Protein AF-A0A2A5NQ97-F1 (afdb_monomer_lite)

Sequence (95 aa):
MSQDDFDDAVGAHFDAGCDECVSSRDAYFHELEWRAEGHVALLEQNVKDLRAAVDTHRSALQRLTNPVAIANCAQLLSDTRTQLAIAEVELARFK

Structure (mmCIF, N/CA/C/O backbone):
data_AF-A0A2A5NQ97-F1
#
_entry.id   AF-A0A2A5NQ97-F1
#
loop_
_atom_site.group_PDB
_atom_site.id
_atom_site.type_symbol
_atom_site.label_atom_id
_atom_site.label_alt_id
_atom_site.label_comp_id
_atom_site.label_asym_id
_atom_site.label_entity_id
_atom_site.label_seq_id
_atom_site.pdbx_PDB_ins_code
_atom_site.Cartn_x
_atom_site.Cartn_y
_atom_site.Cartn_z
_atom_site.occupancy
_atom_site.B_iso_or_equiv
_atom_site.auth_seq_id
_atom_site.auth_comp_id
_atom_site.auth_asym_id
_atom_site.auth_atom_id
_atom_site.pdbx_PDB_model_num
ATOM 1 N N . MET A 1 1 ? 2.640 1.496 35.191 1.00 49.38 1 MET A N 1
ATOM 2 C CA . MET A 1 1 ? 1.195 1.295 35.398 1.00 49.38 1 MET A CA 1
ATOM 3 C C . MET A 1 1 ? 0.716 0.497 34.211 1.00 49.38 1 MET A C 1
ATOM 5 O O . MET A 1 1 ? 1.078 0.872 33.098 1.00 49.38 1 MET A O 1
ATOM 9 N N . SER A 1 2 ? 0.076 -0.645 34.443 1.00 65.25 2 SER A N 1
ATOM 10 C CA . SER A 1 2 ? -0.499 -1.448 33.362 1.00 65.25 2 SER A CA 1
ATOM 11 C C . SER A 1 2 ? -1.829 -0.836 32.901 1.00 65.25 2 SER A C 1
ATOM 13 O O . SER A 1 2 ? -2.388 0.004 33.604 1.00 65.25 2 SER A O 1
ATOM 15 N N . GLN A 1 3 ? -2.296 -1.207 31.706 1.00 51.69 3 GLN A N 1
ATOM 16 C CA . GLN A 1 3 ? -3.604 -0.792 31.180 1.00 51.69 3 GLN A CA 1
ATOM 17 C C . GLN A 1 3 ? -4.726 -1.193 32.155 1.00 51.69 3 GLN A C 1
ATOM 19 O O . GLN A 1 3 ? -5.589 -0.381 32.466 1.00 51.69 3 GLN A O 1
ATOM 24 N N . ASP A 1 4 ? -4.613 -2.394 32.727 1.00 62.38 4 ASP A N 1
ATOM 25 C CA . ASP A 1 4 ? -5.570 -2.952 33.682 1.00 62.38 4 ASP A CA 1
ATOM 26 C C . ASP A 1 4 ? -5.631 -2.131 34.985 1.00 62.38 4 ASP A C 1
ATOM 28 O O . ASP A 1 4 ? -6.715 -1.846 35.483 1.00 62.38 4 ASP A O 1
ATOM 32 N N . ASP A 1 5 ? -4.487 -1.647 35.493 1.00 58.97 5 ASP A N 1
ATOM 33 C CA . ASP A 1 5 ? -4.457 -0.783 36.689 1.00 58.97 5 ASP A CA 1
ATOM 34 C C . ASP A 1 5 ? -5.142 0.577 36.450 1.00 58.97 5 ASP A C 1
ATOM 36 O O . ASP A 1 5 ? -5.634 1.210 37.387 1.00 58.97 5 ASP A O 1
ATOM 40 N N . PHE A 1 6 ? -5.121 1.069 35.206 1.00 57.50 6 PHE A N 1
ATOM 41 C CA . PHE A 1 6 ? -5.764 2.328 34.834 1.00 57.50 6 PHE A CA 1
ATOM 42 C C . PHE A 1 6 ? -7.274 2.146 34.667 1.00 57.50 6 PHE A C 1
ATOM 44 O O . PHE A 1 6 ? -8.040 2.953 35.194 1.00 57.50 6 PHE A O 1
ATOM 51 N N . ASP A 1 7 ? -7.697 1.066 34.010 1.00 60.94 7 ASP A N 1
ATOM 52 C CA . ASP A 1 7 ? -9.109 0.739 33.817 1.00 60.94 7 ASP A CA 1
ATOM 53 C C . ASP A 1 7 ? -9.806 0.411 35.150 1.00 60.94 7 ASP A C 1
ATOM 55 O O . ASP A 1 7 ? -10.950 0.819 35.343 1.00 60.94 7 ASP A O 1
ATOM 59 N N . ASP A 1 8 ? -9.109 -0.197 36.118 1.00 66.06 8 ASP A N 1
ATOM 60 C CA . ASP A 1 8 ? -9.626 -0.412 37.480 1.00 66.06 8 ASP A CA 1
ATOM 61 C C . ASP A 1 8 ? -9.753 0.899 38.278 1.00 66.06 8 ASP A C 1
ATOM 63 O O . ASP A 1 8 ? -10.738 1.110 38.992 1.00 66.06 8 ASP A O 1
ATOM 67 N N . ALA A 1 9 ? -8.792 1.821 38.145 1.00 57.62 9 ALA A N 1
ATOM 68 C CA . ALA A 1 9 ? -8.846 3.125 38.813 1.00 57.62 9 ALA A CA 1
ATOM 69 C C . ALA A 1 9 ? -9.958 4.022 38.242 1.00 57.62 9 ALA A C 1
ATOM 71 O O . ALA A 1 9 ? -10.635 4.736 38.988 1.00 57.62 9 ALA A O 1
ATOM 72 N N . VAL A 1 10 ? -10.172 3.961 36.925 1.00 59.75 10 VAL A N 1
ATOM 73 C CA . VAL A 1 10 ? -11.289 4.619 36.239 1.00 59.75 10 VAL A CA 1
ATOM 74 C C . VAL A 1 10 ? -12.606 3.893 36.539 1.00 59.75 10 VAL A C 1
ATOM 76 O O . VAL A 1 10 ? -13.607 4.545 36.784 1.00 59.75 10 VAL A O 1
ATOM 79 N N . GLY A 1 11 ? -12.650 2.567 36.637 1.00 62.00 11 GLY A N 1
ATOM 80 C CA . GLY A 1 11 ? -13.860 1.845 37.052 1.00 62.00 11 GLY A CA 1
ATOM 81 C C . GLY A 1 11 ? -14.328 2.264 38.450 1.00 62.00 11 GLY A C 1
ATOM 82 O O . GLY A 1 11 ? -15.459 2.717 38.632 1.00 62.00 11 GLY A O 1
ATOM 83 N N . ALA A 1 12 ? -13.418 2.236 39.428 1.00 60.22 12 ALA A N 1
ATOM 84 C CA . ALA A 1 12 ? -13.722 2.551 40.823 1.00 60.22 12 ALA A CA 1
ATOM 85 C C . ALA A 1 12 ? -14.139 4.014 41.059 1.00 60.22 12 ALA A C 1
ATOM 87 O O . ALA A 1 12 ? -14.944 4.293 41.949 1.00 60.22 12 ALA A O 1
ATOM 88 N N . HIS A 1 13 ? -13.609 4.962 40.277 1.00 57.94 13 HIS A N 1
ATOM 89 C CA . HIS A 1 13 ? -13.949 6.379 40.429 1.00 57.94 13 HIS A CA 1
ATOM 90 C C . HIS A 1 13 ? -15.350 6.710 39.872 1.00 57.94 13 HIS A C 1
ATOM 92 O O . HIS A 1 13 ? -15.983 7.662 40.337 1.00 57.94 13 HIS A O 1
ATOM 98 N N . PHE A 1 14 ? -15.853 5.915 38.923 1.00 57.41 14 PHE A N 1
ATOM 99 C CA . PHE A 1 14 ? -17.104 6.172 38.204 1.00 57.41 14 PHE A CA 1
ATOM 100 C C . PHE A 1 14 ? -18.272 5.319 38.733 1.00 57.41 14 PHE A C 1
ATOM 102 O O . PHE A 1 14 ? -19.402 5.806 38.765 1.00 57.41 14 PHE A O 1
ATOM 109 N N . ASP A 1 15 ? -18.005 4.121 39.272 1.00 60.78 15 ASP A N 1
ATOM 110 C CA . ASP A 1 15 ? -19.006 3.275 39.952 1.00 60.78 15 ASP A CA 1
ATOM 111 C C . ASP A 1 15 ? -19.516 3.881 41.281 1.00 60.78 15 ASP A C 1
ATOM 113 O O . ASP A 1 15 ? -20.517 3.433 41.841 1.00 60.78 15 ASP A O 1
ATOM 117 N N . ALA A 1 16 ? -18.877 4.949 41.774 1.00 59.16 16 ALA A N 1
ATOM 118 C CA . ALA A 1 16 ? -19.274 5.687 42.976 1.00 59.16 16 ALA A CA 1
ATOM 119 C C . ALA A 1 16 ? -20.477 6.646 42.784 1.00 59.16 16 ALA A C 1
ATOM 121 O O . ALA A 1 16 ? -20.825 7.375 43.713 1.00 59.16 16 A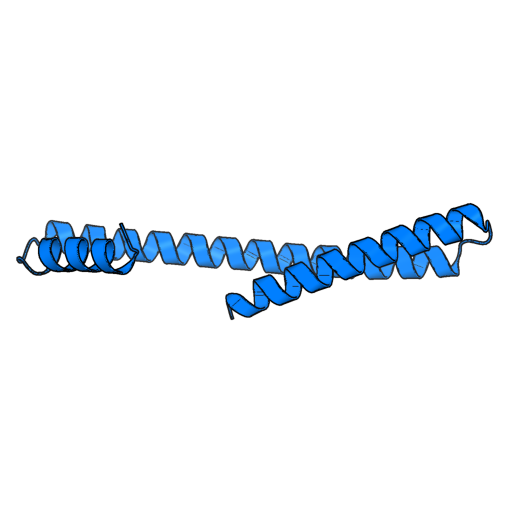LA A O 1
ATOM 122 N N . GLY A 1 17 ? -21.136 6.647 41.616 1.00 48.62 17 GLY A N 1
ATOM 123 C CA . GLY A 1 17 ? -22.423 7.335 41.419 1.00 48.62 17 GLY A CA 1
ATOM 124 C C . GLY A 1 17 ? -22.332 8.842 41.155 1.00 48.62 17 GLY A C 1
ATOM 125 O O . GLY A 1 17 ? -23.189 9.604 41.595 1.00 48.62 17 GLY A O 1
ATOM 126 N N . CYS A 1 18 ? -21.294 9.289 40.449 1.00 55.31 18 CYS A N 1
ATOM 127 C CA . CYS A 1 18 ? -21.204 10.656 39.940 1.00 55.31 18 CYS A CA 1
ATOM 128 C C . CYS A 1 18 ? -21.830 10.725 38.531 1.00 55.31 18 CYS A C 1
ATOM 130 O O . CYS A 1 18 ? -21.211 10.299 37.557 1.00 55.31 18 CYS A O 1
ATOM 132 N N . ASP A 1 19 ? -23.044 11.273 38.408 1.00 53.06 19 ASP A N 1
ATOM 133 C CA . ASP A 1 19 ? -23.763 11.420 37.122 1.00 53.06 19 ASP A CA 1
ATOM 134 C C . ASP A 1 19 ? -22.975 12.240 36.078 1.00 53.06 19 ASP A C 1
ATOM 136 O O . ASP A 1 19 ? -23.055 11.989 34.876 1.00 53.06 19 ASP A O 1
ATOM 140 N N . GLU A 1 20 ? -22.154 13.192 36.530 1.00 53.06 20 GLU A N 1
ATOM 141 C CA . GLU A 1 20 ? -21.269 14.013 35.686 1.00 53.06 20 GLU A CA 1
ATOM 142 C C . GLU A 1 20 ? -20.047 13.230 35.167 1.00 53.06 20 GLU A C 1
ATOM 144 O O . GLU A 1 20 ? -19.405 13.606 34.188 1.00 53.06 20 GLU A O 1
ATOM 149 N N . CYS A 1 21 ? -19.730 12.112 35.816 1.00 49.16 21 CYS A N 1
ATOM 150 C CA . CYS A 1 21 ? -18.624 11.244 35.462 1.00 49.16 21 CYS A CA 1
ATOM 151 C C . CYS A 1 21 ? -19.069 10.214 34.406 1.00 49.16 21 CYS A C 1
ATOM 153 O O . CYS A 1 21 ? -18.315 9.916 33.490 1.00 49.16 21 CYS A O 1
ATOM 155 N N . VAL A 1 22 ? -20.316 9.728 34.425 1.00 51.28 22 VAL A N 1
ATOM 156 C CA . VAL A 1 22 ? -20.827 8.817 33.375 1.00 51.28 22 VAL A CA 1
ATOM 157 C C . VAL A 1 22 ? -20.780 9.473 31.987 1.00 51.28 22 VAL A C 1
ATOM 159 O O . VAL A 1 22 ? -20.327 8.854 31.028 1.00 51.28 22 VAL A O 1
ATOM 162 N N . SER A 1 23 ? -21.132 10.760 31.887 1.00 55.44 23 SER A N 1
ATOM 163 C CA . SER A 1 23 ? -21.046 11.506 30.625 1.00 55.44 23 SER A CA 1
ATOM 164 C C . SER A 1 23 ? -19.605 11.749 30.159 1.00 55.44 23 SER A C 1
ATOM 166 O O . SER A 1 23 ? -19.355 11.752 28.954 1.00 55.44 23 SER A O 1
ATOM 168 N N . SER A 1 24 ? -18.642 11.904 31.078 1.00 60.31 24 SER A N 1
ATOM 169 C CA . SER A 1 24 ? -17.221 12.046 30.725 1.00 60.31 24 SER A CA 1
ATOM 170 C C . SER A 1 24 ? -16.572 10.713 30.341 1.00 60.31 24 SER A C 1
ATOM 172 O O . SER A 1 24 ? -15.712 10.691 29.463 1.00 60.31 24 SER A O 1
ATOM 174 N N . ARG A 1 25 ? -17.032 9.596 30.924 1.00 57.97 25 ARG A N 1
ATOM 175 C CA . ARG A 1 25 ? -16.643 8.233 30.542 1.00 57.97 25 ARG A CA 1
ATOM 176 C C . ARG A 1 25 ? -17.135 7.892 29.141 1.00 57.97 25 ARG A C 1
ATOM 178 O O . ARG A 1 25 ? -16.329 7.485 28.310 1.00 57.97 25 ARG A O 1
ATOM 185 N N . ASP A 1 26 ? -18.419 8.100 28.864 1.00 64.06 26 ASP A N 1
ATOM 186 C CA . ASP A 1 26 ? -18.988 7.847 27.537 1.00 64.06 26 ASP A CA 1
ATOM 187 C C . ASP A 1 26 ? -18.344 8.753 26.482 1.00 64.06 26 ASP A C 1
ATOM 189 O O . ASP A 1 26 ? -17.968 8.277 25.416 1.00 64.06 26 ASP A O 1
ATOM 193 N N . ALA A 1 27 ? -18.112 10.035 26.795 1.00 62.53 27 ALA A N 1
ATOM 194 C CA . ALA A 1 27 ? -17.377 10.936 25.907 1.00 62.53 27 ALA A CA 1
ATOM 195 C C . ALA A 1 27 ? -15.930 10.470 25.661 1.00 62.53 27 ALA A C 1
ATOM 197 O O . ALA A 1 27 ? -15.453 10.534 24.530 1.00 62.53 27 ALA A O 1
ATOM 198 N N . TYR A 1 28 ? -15.241 9.967 26.689 1.00 65.19 28 TYR A N 1
ATOM 199 C CA . TYR A 1 28 ? -13.878 9.449 26.573 1.00 65.19 28 TYR A CA 1
ATOM 200 C C . TYR A 1 28 ? -13.800 8.189 25.701 1.00 65.19 28 TYR A C 1
ATOM 202 O O . TYR A 1 28 ? -12.968 8.123 24.794 1.00 65.19 28 TYR A O 1
ATOM 210 N N . PHE A 1 29 ? -14.678 7.208 25.930 1.00 70.88 29 PHE A N 1
ATOM 211 C CA . PHE A 1 29 ? -14.740 6.006 25.095 1.00 70.88 29 PHE A CA 1
ATOM 212 C C . PHE A 1 29 ? -15.141 6.346 23.661 1.00 70.88 29 PHE A C 1
ATOM 214 O O . PHE A 1 29 ? -14.519 5.847 22.726 1.00 70.88 29 PHE A O 1
ATOM 221 N N . HIS A 1 30 ? -16.082 7.271 23.477 1.00 67.94 30 HIS A N 1
ATOM 222 C CA . HIS A 1 30 ? -16.478 7.715 22.148 1.00 67.94 30 HIS A CA 1
ATOM 223 C C . HIS A 1 30 ? -15.345 8.442 21.408 1.00 67.94 30 HIS A C 1
ATOM 225 O O . HIS A 1 30 ? -15.148 8.235 20.212 1.00 67.94 30 HIS A O 1
ATOM 231 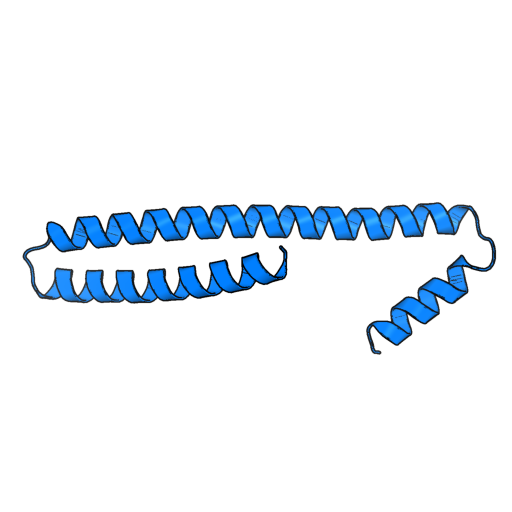N N . GLU A 1 31 ? -14.535 9.247 22.104 1.00 60.25 31 GLU A N 1
ATOM 232 C CA . GLU A 1 31 ? -13.332 9.841 21.514 1.00 60.25 31 GLU A CA 1
ATOM 233 C C . GLU A 1 31 ? -12.294 8.788 21.105 1.00 60.25 31 GLU A C 1
ATOM 235 O O . GLU A 1 31 ? -11.644 8.938 20.068 1.00 60.25 31 GLU A O 1
ATOM 240 N N . LEU A 1 32 ? -12.114 7.733 21.905 1.00 67.88 32 LEU A N 1
ATOM 241 C CA . LEU A 1 32 ? -11.219 6.626 21.565 1.00 67.88 32 LEU A CA 1
ATOM 242 C C . LEU A 1 32 ? -11.716 5.858 20.338 1.00 67.88 32 LEU A C 1
ATOM 244 O O . LEU A 1 32 ? -10.914 5.578 19.446 1.00 67.88 32 LEU A O 1
ATOM 248 N N . GLU A 1 33 ? -13.017 5.580 20.263 1.00 68.94 33 GLU A N 1
ATOM 249 C CA . GLU A 1 33 ? -13.662 4.960 19.101 1.00 68.94 33 GLU A CA 1
ATOM 250 C C . GLU A 1 33 ? -13.472 5.814 17.847 1.00 68.94 33 GLU A C 1
ATOM 252 O O . GLU A 1 33 ? -12.953 5.321 16.851 1.00 68.94 33 GLU A O 1
ATOM 257 N N . TRP A 1 34 ? -13.762 7.117 17.908 1.00 61.78 34 TRP A N 1
ATOM 258 C CA . TRP A 1 34 ? -13.577 8.028 16.772 1.00 61.78 34 TRP A CA 1
ATOM 259 C C . TRP A 1 34 ? -12.123 8.100 16.305 1.00 61.78 34 TRP A C 1
ATOM 261 O O . TRP A 1 34 ? -11.843 8.154 15.105 1.00 61.78 34 TRP A O 1
ATOM 271 N N . ARG A 1 35 ? -11.167 8.103 17.241 1.00 66.94 35 ARG A N 1
ATOM 272 C CA . ARG A 1 35 ? -9.736 8.081 16.904 1.00 66.94 35 ARG A CA 1
ATOM 273 C C . ARG A 1 35 ? -9.331 6.751 16.278 1.00 66.94 35 ARG A C 1
ATOM 275 O O . ARG A 1 35 ? -8.546 6.759 15.331 1.00 66.94 35 ARG A O 1
ATOM 282 N N . ALA A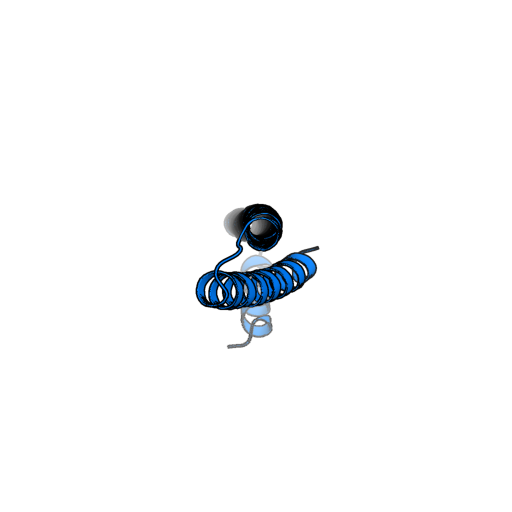 1 36 ? -9.863 5.635 16.772 1.00 72.75 36 ALA A N 1
ATOM 283 C CA . ALA A 1 36 ? -9.631 4.318 16.194 1.00 72.75 36 ALA A CA 1
ATOM 284 C C . ALA A 1 36 ? -10.234 4.214 14.783 1.00 72.75 36 ALA A C 1
ATOM 286 O O . ALA A 1 36 ? -9.530 3.815 13.859 1.00 72.75 36 ALA A O 1
ATOM 287 N N . GLU A 1 37 ? -11.473 4.662 14.577 1.00 77.25 37 GLU A N 1
ATOM 288 C CA . GLU A 1 37 ? -12.138 4.711 13.269 1.00 77.25 37 GLU A CA 1
ATOM 289 C C . GLU A 1 37 ? -11.379 5.598 12.272 1.00 77.25 37 GLU A C 1
ATOM 291 O O . GLU A 1 37 ? -11.131 5.197 11.132 1.00 77.25 37 GLU A O 1
ATOM 296 N N . GLY A 1 38 ? -10.931 6.779 12.710 1.00 82.25 38 GLY A N 1
ATOM 297 C CA . GLY A 1 38 ? -10.108 7.672 11.896 1.00 82.25 38 GLY A CA 1
ATOM 298 C C . GLY A 1 38 ? -8.761 7.051 11.518 1.00 82.25 38 GLY A C 1
ATOM 299 O O . GLY A 1 38 ? -8.308 7.189 10.380 1.00 82.25 38 GLY A O 1
ATOM 300 N N . HIS A 1 39 ? -8.135 6.320 12.442 1.00 84.44 39 HIS A N 1
ATOM 301 C CA . HIS A 1 39 ? -6.892 5.604 12.174 1.00 84.44 39 HIS A CA 1
ATOM 302 C C . HIS A 1 39 ? -7.095 4.464 11.165 1.00 84.44 39 HIS A C 1
ATOM 304 O O . HIS A 1 39 ? -6.304 4.334 10.229 1.00 84.44 39 HIS A O 1
ATOM 310 N N . VAL A 1 40 ? -8.181 3.697 11.291 1.00 88.75 40 VAL A N 1
ATOM 311 C CA . VAL A 1 40 ? -8.540 2.645 10.329 1.00 88.75 40 VAL A CA 1
ATOM 312 C C . VAL A 1 40 ? -8.758 3.234 8.938 1.00 88.75 40 VAL A C 1
ATOM 314 O O . VAL A 1 40 ? -8.169 2.739 7.981 1.00 88.75 40 VAL A O 1
ATOM 317 N N . ALA A 1 41 ? -9.513 4.328 8.813 1.00 89.19 41 ALA A N 1
ATOM 318 C CA . ALA A 1 41 ? -9.748 4.978 7.523 1.00 89.19 41 ALA A CA 1
ATOM 319 C C . ALA A 1 41 ? -8.443 5.455 6.853 1.00 89.19 41 ALA A C 1
ATOM 321 O O . ALA A 1 41 ? -8.263 5.300 5.641 1.00 89.19 41 ALA A O 1
ATOM 322 N N . LEU A 1 42 ? -7.502 5.996 7.636 1.00 90.75 42 LEU A N 1
ATOM 323 C CA . LEU A 1 42 ? -6.177 6.381 7.142 1.00 90.75 42 LEU A CA 1
ATOM 324 C C . LEU A 1 42 ? -5.355 5.167 6.690 1.00 90.75 42 LEU A C 1
ATOM 326 O O . LEU A 1 42 ? -4.722 5.220 5.634 1.00 90.75 42 LEU A O 1
ATOM 330 N N . LEU A 1 43 ? -5.385 4.066 7.446 1.00 90.81 43 LEU A N 1
ATOM 331 C CA . LEU A 1 43 ? -4.712 2.819 7.076 1.00 90.81 43 LEU A CA 1
ATOM 332 C C . LEU A 1 43 ? -5.306 2.206 5.801 1.00 90.81 43 LEU A C 1
ATOM 334 O O . LEU A 1 43 ? -4.557 1.772 4.926 1.00 90.81 43 LEU A O 1
ATOM 338 N N . GLU A 1 44 ? -6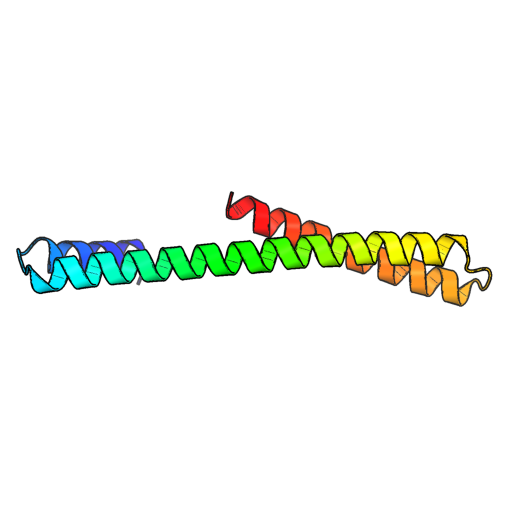.631 2.213 5.644 1.00 94.31 44 GLU A N 1
ATOM 339 C CA . GLU A 1 44 ? -7.302 1.736 4.430 1.00 94.31 44 GLU A CA 1
ATOM 340 C C . GLU A 1 44 ? -6.910 2.554 3.197 1.00 94.31 44 GLU A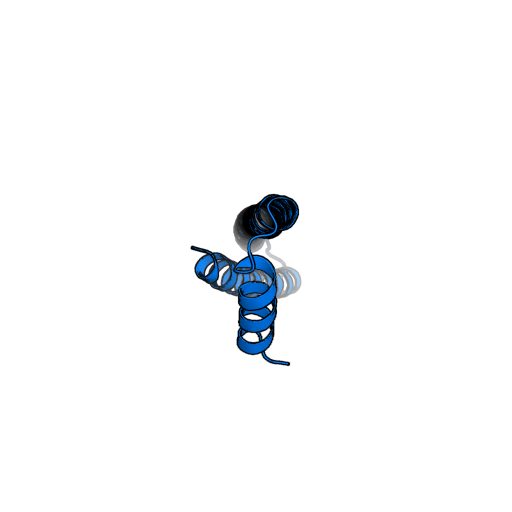 C 1
ATOM 342 O O . GLU A 1 44 ? -6.613 1.986 2.138 1.00 94.31 44 GLU A O 1
ATOM 347 N N . GLN A 1 45 ? -6.853 3.881 3.336 1.00 94.88 45 GLN A N 1
ATOM 348 C CA . GLN A 1 45 ? -6.400 4.766 2.268 1.00 94.88 45 GLN A CA 1
ATOM 349 C C . GLN A 1 45 ? -4.922 4.520 1.928 1.00 94.88 45 GLN A C 1
ATOM 351 O O . GLN A 1 45 ? -4.583 4.390 0.752 1.00 94.88 45 GLN A O 1
ATOM 356 N N . ASN A 1 46 ? -4.059 4.345 2.932 1.00 94.31 46 ASN A N 1
ATOM 357 C CA . ASN A 1 46 ? -2.647 4.019 2.723 1.00 94.31 46 ASN A CA 1
ATOM 358 C C . ASN A 1 46 ? -2.459 2.683 1.975 1.00 94.31 46 ASN A C 1
ATOM 360 O O . ASN A 1 46 ? -1.701 2.606 1.008 1.00 94.31 46 ASN A O 1
ATOM 364 N N . VAL A 1 47 ? -3.199 1.632 2.351 1.00 95.69 47 VAL A N 1
ATOM 365 C CA . VAL A 1 47 ? -3.187 0.337 1.640 1.00 95.69 47 VAL A CA 1
ATOM 366 C C . VAL A 1 47 ? -3.608 0.508 0.179 1.00 95.69 47 VAL A C 1
ATOM 368 O O . VAL A 1 47 ? -2.992 -0.069 -0.723 1.00 95.69 47 VAL A O 1
ATOM 371 N N . LYS A 1 48 ? -4.644 1.311 -0.082 1.00 96.88 48 LYS A N 1
ATOM 372 C CA . LYS A 1 48 ? -5.112 1.597 -1.443 1.00 96.88 48 LYS A CA 1
ATOM 373 C C . LYS A 1 48 ? -4.043 2.309 -2.277 1.00 96.88 48 LYS A C 1
ATOM 375 O O . LYS A 1 48 ? -3.810 1.912 -3.421 1.00 96.88 48 LYS A O 1
ATOM 380 N N . ASP A 1 49 ? -3.375 3.303 -1.705 1.00 97.00 49 ASP A N 1
ATOM 381 C CA . ASP A 1 49 ? -2.331 4.069 -2.389 1.00 97.00 49 ASP A CA 1
ATOM 382 C C . ASP A 1 49 ? -1.094 3.205 -2.678 1.00 97.00 49 ASP A C 1
ATOM 384 O O . ASP A 1 49 ? -0.568 3.217 -3.795 1.00 97.00 49 ASP A O 1
ATOM 388 N N . LEU A 1 50 ? -0.688 2.358 -1.728 1.00 95.94 50 LEU A N 1
ATOM 389 C CA . LEU A 1 50 ? 0.408 1.404 -1.913 1.00 95.94 50 LEU A CA 1
ATOM 390 C C . LEU A 1 50 ? 0.099 0.361 -2.999 1.00 95.94 50 LEU A C 1
ATOM 392 O O . LEU A 1 50 ? 0.977 0.037 -3.800 1.00 95.94 50 LEU A O 1
ATOM 396 N N . ARG A 1 51 ? -1.146 -0.128 -3.096 1.00 96.88 51 ARG A N 1
ATOM 397 C CA . ARG A 1 51 ? -1.571 -1.020 -4.195 1.00 96.88 51 ARG A CA 1
ATOM 398 C C . ARG A 1 51 ? -1.455 -0.334 -5.557 1.00 96.88 51 ARG A C 1
ATOM 400 O O . ARG A 1 51 ? -0.890 -0.912 -6.485 1.00 96.88 51 ARG A O 1
ATOM 407 N N . ALA A 1 52 ? -1.909 0.915 -5.665 1.00 97.44 52 ALA A N 1
ATOM 408 C CA . ALA A 1 52 ? -1.777 1.693 -6.896 1.00 97.44 52 ALA A CA 1
ATOM 409 C C . ALA A 1 52 ? -0.302 1.947 -7.274 1.00 97.44 52 ALA A C 1
ATOM 411 O O . ALA A 1 52 ? 0.067 1.887 -8.453 1.00 97.44 52 ALA A O 1
ATOM 412 N N . ALA A 1 53 ? 0.564 2.180 -6.284 1.00 95.69 53 ALA A N 1
ATOM 413 C CA . ALA A 1 53 ? 2.002 2.324 -6.492 1.00 95.69 53 ALA A CA 1
ATOM 414 C C . ALA A 1 53 ? 2.649 1.018 -6.993 1.00 95.69 53 ALA A C 1
ATOM 416 O O . ALA A 1 53 ? 3.417 1.045 -7.957 1.00 95.69 53 ALA A O 1
ATOM 417 N N . VAL A 1 54 ? 2.283 -0.137 -6.418 1.00 96.38 54 VAL A N 1
ATOM 418 C CA . VAL A 1 54 ? 2.720 -1.467 -6.888 1.00 96.38 54 VAL A CA 1
ATOM 419 C C . VAL A 1 54 ? 2.361 -1.680 -8.360 1.00 96.38 54 VAL A C 1
ATOM 421 O O . VAL A 1 54 ? 3.226 -2.066 -9.153 1.00 96.38 54 VAL A O 1
ATOM 424 N N . ASP A 1 55 ? 1.122 -1.384 -8.752 1.00 96.62 55 ASP A N 1
ATOM 425 C CA . ASP A 1 55 ? 0.675 -1.529 -10.141 1.00 96.62 55 ASP A CA 1
ATOM 426 C C . ASP A 1 55 ? 1.407 -0.570 -11.088 1.00 96.62 55 ASP A C 1
ATOM 428 O O . ASP A 1 55 ? 1.783 -0.942 -12.208 1.00 96.62 55 ASP A O 1
ATOM 432 N N . THR A 1 56 ? 1.689 0.646 -10.623 1.00 96.50 56 THR A N 1
ATOM 433 C CA . THR A 1 56 ? 2.458 1.645 -11.372 1.00 96.50 56 THR A CA 1
ATOM 434 C C . THR A 1 56 ? 3.893 1.176 -11.611 1.00 96.50 56 THR A C 1
ATOM 436 O O . THR A 1 56 ? 4.362 1.200 -12.753 1.00 96.50 56 THR A O 1
ATOM 439 N N . HIS A 1 57 ? 4.587 0.692 -10.577 1.00 94.00 57 HIS A N 1
ATOM 440 C CA . HIS A 1 57 ? 5.951 0.169 -10.699 1.00 94.00 57 HIS A CA 1
ATOM 441 C C . HIS A 1 57 ? 6.005 -1.090 -11.568 1.00 94.00 57 HIS A C 1
ATOM 443 O O . HIS A 1 57 ? 6.882 -1.214 -12.424 1.00 94.00 57 HIS A O 1
ATOM 449 N N . ARG A 1 58 ? 5.020 -1.987 -11.442 1.00 95.56 58 ARG A N 1
ATOM 450 C CA . ARG A 1 58 ? 4.890 -3.157 -12.320 1.00 95.56 58 ARG A CA 1
ATOM 451 C C . ARG A 1 58 ? 4.717 -2.750 -13.786 1.00 95.56 58 ARG A C 1
ATOM 453 O O . ARG A 1 58 ? 5.382 -3.305 -14.660 1.00 95.56 58 ARG A O 1
ATOM 460 N N . SER A 1 59 ? 3.871 -1.758 -14.053 1.00 95.81 59 SER A N 1
ATOM 461 C CA . SER A 1 59 ? 3.646 -1.224 -15.402 1.00 95.81 59 SER A CA 1
ATOM 462 C C . SER A 1 59 ? 4.869 -0.480 -15.948 1.00 95.81 59 SER A C 1
ATOM 464 O O . SER A 1 59 ? 5.114 -0.465 -17.154 1.00 95.81 59 SER A O 1
ATOM 466 N N . ALA A 1 60 ? 5.651 0.174 -15.086 1.00 93.12 60 ALA A N 1
ATOM 467 C CA . ALA A 1 60 ? 6.915 0.796 -15.466 1.00 93.12 60 ALA A CA 1
ATOM 468 C C . ALA A 1 60 ? 7.953 -0.264 -15.865 1.00 93.12 60 ALA A C 1
ATOM 470 O O . ALA A 1 60 ? 8.516 -0.167 -16.952 1.00 93.12 60 ALA A O 1
ATOM 471 N N . LEU A 1 61 ? 8.128 -1.323 -15.066 1.00 94.00 61 LEU A N 1
ATOM 472 C CA . LEU A 1 61 ? 9.057 -2.424 -15.360 1.00 94.00 61 LEU A CA 1
ATOM 473 C C . LEU A 1 61 ? 8.826 -3.072 -16.726 1.00 94.00 61 LEU A C 1
ATOM 475 O O . LEU A 1 61 ? 9.789 -3.396 -17.408 1.00 94.00 61 LEU A O 1
ATOM 479 N N . GLN A 1 62 ? 7.571 -3.219 -17.152 1.00 93.94 62 GLN A N 1
ATOM 480 C CA . GLN A 1 62 ? 7.238 -3.790 -18.463 1.00 93.94 62 GLN A CA 1
ATOM 481 C C . GLN A 1 62 ? 7.677 -2.920 -19.651 1.00 93.94 62 GLN A C 1
ATOM 483 O O . GLN A 1 62 ? 7.788 -3.419 -20.767 1.00 93.94 62 GLN A O 1
ATOM 488 N N . ARG A 1 63 ? 7.887 -1.617 -19.429 1.00 95.00 63 ARG A N 1
ATOM 489 C CA . ARG A 1 63 ? 8.211 -0.631 -20.473 1.00 95.00 63 ARG A CA 1
ATOM 490 C C . ARG A 1 63 ? 9.679 -0.210 -20.463 1.00 95.00 63 ARG A C 1
ATOM 492 O O . ARG A 1 63 ? 10.162 0.335 -21.453 1.00 95.00 63 ARG A O 1
ATOM 499 N N . LEU A 1 64 ? 10.379 -0.423 -19.351 1.00 95.19 64 LEU A N 1
ATOM 500 C CA . LEU A 1 64 ? 11.789 -0.086 -19.219 1.00 95.19 64 LEU A CA 1
ATOM 501 C C . LEU A 1 64 ? 12.651 -1.083 -19.997 1.00 95.19 64 LEU A C 1
ATOM 503 O O . LEU A 1 64 ? 12.481 -2.292 -19.895 1.00 95.19 64 LEU A O 1
ATOM 507 N N . THR A 1 65 ? 13.615 -0.558 -20.747 1.00 95.31 65 THR A N 1
ATOM 508 C CA . THR A 1 65 ? 14.599 -1.347 -21.507 1.00 95.31 65 THR A CA 1
ATOM 509 C C . THR A 1 65 ? 16.020 -1.161 -20.981 1.00 95.31 65 THR A C 1
ATOM 511 O O . THR A 1 65 ? 16.895 -1.980 -21.247 1.00 95.31 65 THR A O 1
ATOM 514 N N . ASN A 1 66 ? 16.260 -0.092 -20.215 1.00 96.81 66 ASN A N 1
ATOM 515 C CA . ASN A 1 66 ? 17.552 0.188 -19.607 1.00 96.81 66 ASN A CA 1
ATOM 516 C C . ASN A 1 66 ? 17.768 -0.721 -18.375 1.00 96.81 66 ASN A C 1
ATOM 518 O O . ASN A 1 66 ? 16.988 -0.617 -17.426 1.00 96.81 66 ASN A O 1
ATOM 522 N N . PRO A 1 67 ? 18.832 -1.548 -18.332 1.00 94.94 67 PRO A N 1
ATOM 523 C CA . PRO A 1 67 ? 19.070 -2.491 -17.235 1.00 94.94 67 PRO A CA 1
ATOM 524 C C . PRO A 1 67 ? 19.184 -1.849 -15.847 1.00 94.94 67 PRO A C 1
ATOM 526 O O . PRO A 1 67 ? 18.691 -2.406 -14.870 1.00 94.94 67 PRO A O 1
ATOM 529 N N . VAL A 1 68 ? 19.786 -0.660 -15.749 1.00 97.00 68 VAL A N 1
ATOM 530 C CA . VAL A 1 68 ? 19.921 0.074 -14.480 1.00 97.00 68 VAL A CA 1
ATOM 531 C C . VAL A 1 68 ? 18.559 0.589 -14.019 1.00 97.00 68 VAL A C 1
ATOM 533 O O . VAL A 1 68 ? 18.203 0.453 -12.852 1.00 97.00 68 VAL A O 1
ATOM 536 N N . ALA A 1 69 ? 17.758 1.128 -14.942 1.00 95.38 69 ALA A N 1
ATOM 537 C CA . ALA A 1 69 ? 16.404 1.573 -14.627 1.00 95.38 69 ALA A CA 1
ATOM 538 C C . ALA A 1 69 ? 15.496 0.401 -14.216 1.00 95.38 69 ALA A C 1
ATOM 540 O O . ALA A 1 69 ? 14.692 0.551 -13.299 1.00 95.38 69 ALA A O 1
ATOM 541 N N . ILE A 1 70 ? 15.651 -0.765 -14.855 1.00 96.81 70 ILE A N 1
ATOM 542 C CA . ILE A 1 70 ? 14.947 -2.000 -14.483 1.00 96.81 70 ILE A CA 1
ATOM 543 C C . ILE A 1 70 ? 15.324 -2.413 -13.059 1.00 96.81 70 ILE A C 1
ATOM 545 O O . ILE A 1 70 ? 14.429 -2.638 -12.251 1.00 96.81 70 ILE A O 1
ATOM 549 N N . ALA A 1 71 ? 16.618 -2.467 -12.728 1.00 96.75 71 ALA A N 1
ATOM 550 C CA . ALA A 1 71 ? 17.075 -2.831 -11.386 1.00 96.75 71 ALA A CA 1
ATOM 551 C C . ALA A 1 71 ? 16.526 -1.871 -10.316 1.00 96.75 71 ALA A C 1
ATOM 553 O O . ALA A 1 71 ? 15.956 -2.316 -9.321 1.00 96.75 71 ALA A O 1
ATOM 554 N N . ASN A 1 72 ? 16.602 -0.561 -10.564 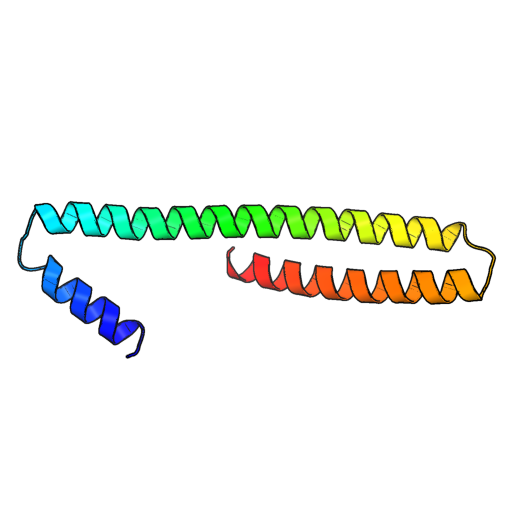1.00 96.81 72 ASN A N 1
ATOM 555 C CA . ASN A 1 72 ? 16.065 0.450 -9.651 1.00 96.81 72 ASN A CA 1
ATOM 556 C C . ASN A 1 72 ? 14.544 0.322 -9.484 1.00 96.81 72 ASN A C 1
ATOM 558 O O . ASN A 1 72 ? 14.031 0.384 -8.370 1.00 96.81 72 ASN A O 1
ATOM 562 N N . CYS A 1 73 ? 13.804 0.116 -10.577 1.00 96.12 73 CYS A N 1
ATOM 563 C CA . CYS A 1 73 ? 12.351 -0.024 -10.521 1.00 96.12 73 CYS A CA 1
ATOM 564 C C . CYS A 1 73 ? 11.918 -1.342 -9.859 1.00 96.12 73 CYS A C 1
ATOM 566 O O . CYS A 1 73 ? 10.915 -1.367 -9.148 1.00 96.12 73 CYS A O 1
ATOM 568 N N . ALA A 1 74 ? 12.690 -2.418 -10.032 1.00 96.50 74 ALA A N 1
ATOM 569 C CA . ALA A 1 74 ? 12.472 -3.690 -9.351 1.00 96.50 74 ALA A CA 1
ATOM 570 C C . ALA A 1 74 ? 12.704 -3.570 -7.841 1.00 96.50 74 ALA A C 1
ATOM 572 O O . ALA A 1 74 ? 11.907 -4.103 -7.069 1.00 96.50 74 ALA A O 1
ATOM 573 N N . GLN A 1 75 ? 13.737 -2.829 -7.427 1.00 97.38 75 GLN A N 1
ATOM 574 C CA . GLN A 1 75 ? 13.983 -2.544 -6.015 1.00 97.38 75 GLN A CA 1
ATOM 575 C C . GLN A 1 75 ? 12.828 -1.744 -5.405 1.00 97.38 75 GLN A C 1
ATOM 577 O O . GLN A 1 75 ? 12.253 -2.180 -4.413 1.00 97.38 75 GLN A O 1
ATOM 582 N N . LEU A 1 76 ? 12.410 -0.651 -6.056 1.00 96.31 76 LEU A N 1
ATOM 583 C CA . LEU A 1 76 ? 11.263 0.145 -5.606 1.00 96.31 76 LEU A CA 1
ATOM 584 C C . LEU A 1 76 ? 9.996 -0.707 -5.485 1.00 96.31 76 LEU A C 1
ATOM 586 O O . LEU A 1 76 ? 9.319 -0.655 -4.466 1.00 96.31 76 LEU A O 1
ATOM 590 N N . LEU A 1 77 ? 9.706 -1.554 -6.479 1.00 97.25 77 LEU A N 1
ATOM 591 C CA . LEU A 1 77 ? 8.571 -2.473 -6.414 1.00 97.25 77 LEU A CA 1
ATOM 592 C C . LEU A 1 77 ? 8.668 -3.426 -5.211 1.00 97.25 77 LEU A C 1
ATOM 594 O O . LEU A 1 77 ? 7.658 -3.685 -4.560 1.00 97.25 77 LEU A O 1
ATOM 598 N N . SER A 1 78 ? 9.853 -3.963 -4.922 1.00 97.75 78 SER A N 1
ATOM 599 C CA . SER A 1 78 ? 10.071 -4.841 -3.768 1.00 97.75 78 SER A CA 1
ATOM 600 C C . SER A 1 78 ? 9.806 -4.112 -2.446 1.00 97.75 78 SER A C 1
ATOM 602 O O . SER A 1 78 ? 9.100 -4.631 -1.575 1.00 97.75 78 SER A O 1
ATOM 604 N N . ASP A 1 79 ? 10.311 -2.887 -2.321 1.00 97.44 79 ASP A N 1
ATOM 605 C CA . ASP A 1 79 ? 10.153 -2.065 -1.122 1.00 97.44 79 ASP A CA 1
ATOM 606 C C . ASP A 1 79 ? 8.682 -1.681 -0.915 1.00 97.44 79 ASP A C 1
ATOM 608 O O . ASP A 1 79 ? 8.132 -1.886 0.169 1.00 97.44 79 ASP A O 1
ATOM 612 N N . THR A 1 80 ? 7.993 -1.228 -1.968 1.00 96.81 80 THR A N 1
ATOM 613 C CA . THR A 1 80 ? 6.560 -0.897 -1.906 1.00 96.81 80 THR A CA 1
ATOM 614 C C . THR A 1 80 ? 5.708 -2.120 -1.567 1.00 96.81 80 THR A C 1
ATOM 616 O O . THR A 1 80 ? 4.766 -2.007 -0.788 1.00 96.81 80 THR A O 1
ATOM 619 N N . ARG A 1 81 ? 6.033 -3.313 -2.088 1.00 97.69 81 ARG A N 1
ATOM 620 C CA . ARG A 1 81 ? 5.317 -4.552 -1.725 1.00 97.69 81 ARG A CA 1
ATOM 621 C C . ARG A 1 81 ? 5.510 -4.923 -0.258 1.00 97.69 81 ARG A C 1
ATOM 623 O O . ARG A 1 81 ? 4.577 -5.422 0.362 1.00 97.69 81 ARG A O 1
ATOM 630 N N . THR A 1 82 ? 6.694 -4.664 0.290 1.00 97.88 82 THR A N 1
ATOM 631 C CA . THR A 1 82 ? 6.972 -4.872 1.716 1.00 97.88 82 THR A CA 1
ATOM 632 C C . THR A 1 82 ? 6.149 -3.910 2.568 1.00 97.88 82 THR A C 1
ATOM 634 O O . THR A 1 82 ? 5.492 -4.340 3.512 1.00 97.88 82 THR A O 1
ATOM 637 N N . GLN A 1 83 ? 6.113 -2.627 2.198 1.00 96.12 83 GLN A N 1
ATOM 638 C CA . GLN A 1 83 ? 5.288 -1.623 2.877 1.00 96.12 83 GLN A CA 1
ATOM 639 C C . GLN A 1 83 ? 3.797 -1.965 2.803 1.00 96.12 83 GLN A C 1
ATOM 641 O O . GLN A 1 83 ? 3.104 -1.878 3.812 1.00 96.12 83 GLN A O 1
ATOM 646 N N . LEU A 1 84 ? 3.319 -2.420 1.640 1.00 97.00 84 LEU A N 1
ATOM 647 C CA . LEU A 1 84 ? 1.941 -2.872 1.468 1.00 97.00 84 LEU A CA 1
ATOM 648 C C . LEU A 1 84 ? 1.614 -4.040 2.403 1.00 97.00 84 LEU A C 1
ATOM 650 O O . LEU A 1 84 ? 0.598 -3.996 3.083 1.00 97.00 84 LEU A O 1
ATOM 654 N N . ALA A 1 85 ? 2.482 -5.051 2.480 1.00 96.12 85 ALA A N 1
ATOM 655 C CA . ALA A 1 85 ? 2.267 -6.194 3.363 1.00 96.12 85 ALA A CA 1
ATOM 656 C C . ALA A 1 85 ? 2.212 -5.780 4.843 1.00 96.12 85 ALA A C 1
ATOM 658 O O . ALA A 1 85 ? 1.368 -6.273 5.587 1.00 96.12 85 ALA A O 1
ATOM 659 N N . ILE A 1 86 ? 3.076 -4.852 5.268 1.00 95.25 86 ILE A N 1
ATOM 660 C CA . ILE A 1 86 ? 3.054 -4.307 6.633 1.00 95.25 86 ILE A CA 1
ATOM 661 C C . ILE A 1 86 ? 1.731 -3.579 6.897 1.00 95.25 86 ILE A C 1
ATOM 663 O O . ILE A 1 86 ? 1.076 -3.870 7.894 1.00 95.25 86 ILE A O 1
ATOM 667 N N . ALA A 1 87 ? 1.310 -2.696 5.988 1.00 92.94 87 ALA A N 1
ATOM 668 C CA . ALA A 1 87 ? 0.065 -1.943 6.122 1.00 92.94 87 ALA A CA 1
ATOM 669 C C . ALA A 1 87 ? -1.178 -2.853 6.109 1.00 92.94 87 ALA A C 1
ATOM 671 O O . ALA A 1 87 ? -2.123 -2.619 6.856 1.00 92.94 87 ALA A O 1
ATOM 672 N N . GLU A 1 88 ? -1.180 -3.922 5.306 1.00 94.50 88 GLU A N 1
ATOM 673 C CA . GLU A 1 88 ? -2.257 -4.920 5.289 1.00 94.50 88 GLU A CA 1
ATOM 674 C C . GLU A 1 88 ? -2.326 -5.717 6.599 1.00 94.50 88 GLU A C 1
ATOM 676 O O . GLU A 1 88 ? -3.421 -5.954 7.109 1.00 94.50 88 GLU A O 1
ATOM 681 N N . VAL A 1 89 ? -1.177 -6.097 7.169 1.00 95.19 89 VAL A N 1
ATOM 682 C CA . VAL A 1 89 ? -1.112 -6.756 8.484 1.00 95.19 89 VAL A CA 1
ATOM 683 C C . VAL A 1 89 ? -1.584 -5.819 9.589 1.00 95.19 89 VAL A C 1
ATOM 685 O O . VAL A 1 89 ? -2.295 -6.256 10.488 1.00 95.19 89 VAL A O 1
ATOM 688 N N . GLU A 1 90 ? -1.196 -4.547 9.540 1.00 91.25 90 GLU A N 1
ATOM 689 C CA . GLU A 1 90 ? -1.621 -3.549 10.516 1.00 91.25 90 GLU A CA 1
ATOM 690 C C . GLU A 1 90 ? -3.131 -3.319 10.447 1.00 91.25 90 GLU A C 1
ATOM 692 O O . GLU A 1 90 ? -3.807 -3.456 11.461 1.00 91.25 90 GLU A O 1
ATOM 697 N N . LEU A 1 91 ? -3.681 -3.105 9.250 1.00 90.19 91 LEU A N 1
ATOM 698 C CA . LEU A 1 91 ? -5.120 -2.959 9.039 1.00 90.19 91 LEU A CA 1
ATOM 699 C C . LEU A 1 91 ? -5.908 -4.193 9.507 1.00 90.19 91 LEU A C 1
ATOM 701 O O . LEU A 1 91 ? -6.987 -4.054 10.076 1.00 90.19 91 LEU A O 1
ATOM 705 N N . ALA A 1 92 ? -5.374 -5.401 9.303 1.00 89.62 92 ALA A N 1
ATOM 706 C CA . ALA A 1 92 ? -6.012 -6.637 9.752 1.00 89.62 92 ALA A CA 1
ATOM 707 C C . ALA A 1 92 ? -6.097 -6.772 11.282 1.00 89.62 92 ALA A C 1
ATOM 709 O O . ALA A 1 92 ? -6.887 -7.575 11.759 1.00 89.62 92 ALA A O 1
ATOM 710 N N . ARG A 1 93 ? -5.313 -6.010 12.057 1.00 87.31 93 ARG A N 1
ATOM 711 C CA . ARG A 1 93 ? -5.407 -5.994 13.530 1.00 87.31 93 ARG A CA 1
ATOM 712 C C . ARG A 1 93 ? -6.567 -5.148 14.049 1.00 87.31 93 ARG A C 1
ATOM 714 O O . ARG A 1 93 ? -6.916 -5.279 15.216 1.00 87.31 93 ARG A O 1
ATOM 721 N N . PHE A 1 94 ? -7.119 -4.278 13.207 1.00 79.19 94 PHE A N 1
ATOM 722 C CA . PHE A 1 94 ? -8.249 -3.409 13.538 1.00 79.19 94 PHE A CA 1
ATOM 723 C C . PHE A 1 94 ? -9.583 -3.912 12.954 1.00 79.19 94 PHE A C 1
ATOM 725 O O . PHE A 1 94 ? -10.599 -3.240 13.113 1.00 79.19 94 PHE A O 1
ATOM 732 N N . LYS A 1 95 ? -9.578 -5.059 12.262 1.00 66.44 95 LYS A N 1
ATOM 733 C CA . LYS A 1 95 ? -10.767 -5.745 11.729 1.00 66.44 95 LYS A CA 1
ATOM 734 C C . LYS A 1 95 ? -11.105 -6.960 12.577 1.00 66.44 95 LYS A C 1
ATOM 736 O O . LYS A 1 95 ? -12.314 -7.243 12.700 1.00 66.44 95 LYS A O 1
#

pLDDT: mean 80.85, std 17.29, range [48.62, 97.88]

Foldseek 3Di:
DDPVVVVVVLVVVPVVDDPVSVVVVVVVVVVVVVVLVVVLVVLVVVLVVLVVVLVVLVVVLVVDPDPVVNVVSVVVNVVSVVVNVVSVVVSVVSD

Secondary structure (DSSP, 8-state):
--HHHHHHHHHHHHTTT-HHHHHHHHHHHHHHHHHHHHHHHHHHHHHHHHHHHHHHHHHHHTT---HHHHHHHHHHHHHHHHHHHHHHHHHHT--

Radius of gyration: 22.76 Å; chains: 1; bounding box: 44×21×64 Å